Protein AF-A0A521YMK0-F1 (afdb_monomer)

Radius of gyration: 12.59 Å; Cα contacts (8 Å, |Δi|>4): 78; chains: 1; bounding box: 21×19×42 Å

Secondary structure (DSSP, 8-state):
---EETTT--BSS---TT---EEEEETTTTEEEEGGGGGGHHHHHHHHHHHHHHHTS--

Structure (mmCIF, N/CA/C/O backbone):
data_AF-A0A521YMK0-F1
#
_entry.id   AF-A0A521YMK0-F1
#
loop_
_atom_site.group_PDB
_atom_site.id
_atom_site.type_symbol
_atom_site.label_atom_id
_atom_site.label_alt_id
_atom_site.label_comp_id
_atom_site.label_asym_id
_atom_site.label_entity_id
_atom_site.label_seq_id
_atom_site.pdbx_PDB_ins_code
_atom_site.Cartn_x
_atom_site.Cartn_y
_atom_site.Cartn_z
_atom_site.occupancy
_atom_site.B_iso_or_equiv
_atom_site.auth_seq_id
_atom_site.auth_comp_id
_atom_site.auth_asym_id
_atom_site.auth_atom_id
_atom_site.pdbx_PDB_model_num
ATOM 1 N N . MET A 1 1 ? 7.329 -12.217 4.300 1.00 77.94 1 MET A N 1
ATOM 2 C CA . MET A 1 1 ? 6.168 -12.470 3.424 1.00 77.94 1 MET A CA 1
ATOM 3 C C . MET A 1 1 ? 6.022 -11.271 2.504 1.00 77.94 1 MET A C 1
ATOM 5 O O . MET A 1 1 ? 6.385 -10.183 2.932 1.00 77.94 1 MET A O 1
ATOM 9 N N . VAL A 1 2 ? 5.590 -11.477 1.259 1.00 93.50 2 VAL A N 1
ATOM 10 C CA . VAL A 1 2 ? 5.273 -10.376 0.336 1.00 93.50 2 VAL A CA 1
ATOM 11 C C . VAL A 1 2 ? 3.874 -9.868 0.668 1.00 93.50 2 VAL A C 1
ATOM 13 O O . VAL A 1 2 ? 2.960 -10.674 0.836 1.00 93.50 2 VAL A O 1
ATOM 16 N N . SER A 1 3 ? 3.723 -8.555 0.789 1.00 97.06 3 SER A N 1
ATOM 17 C CA . SER A 1 3 ? 2.448 -7.897 1.068 1.00 97.06 3 SER A CA 1
ATOM 18 C C . SER A 1 3 ? 1.760 -7.544 -0.241 1.00 97.06 3 SER A C 1
ATOM 20 O O . SER A 1 3 ? 2.391 -6.945 -1.105 1.00 97.06 3 SER A O 1
ATOM 22 N N . THR A 1 4 ? 0.483 -7.887 -0.385 1.00 98.00 4 THR A N 1
ATOM 23 C CA . THR A 1 4 ? -0.289 -7.678 -1.616 1.00 98.00 4 THR A CA 1
ATOM 24 C C . THR A 1 4 ? -1.454 -6.726 -1.364 1.00 98.00 4 THR A C 1
ATOM 26 O O . THR A 1 4 ? -2.158 -6.812 -0.357 1.00 98.00 4 THR A O 1
ATOM 29 N N . CYS A 1 5 ? -1.676 -5.786 -2.278 1.00 98.00 5 CYS A N 1
ATOM 30 C CA . CYS A 1 5 ? -2.785 -4.854 -2.185 1.00 98.00 5 CYS A CA 1
ATOM 31 C C . CYS A 1 5 ? -4.095 -5.564 -2.518 1.00 98.00 5 CYS A C 1
ATOM 33 O O . CYS A 1 5 ? -4.276 -6.033 -3.639 1.00 98.00 5 CYS A O 1
ATOM 35 N N . ILE A 1 6 ? -5.059 -5.537 -1.598 1.00 97.12 6 ILE A N 1
ATOM 36 C CA . ILE A 1 6 ? -6.342 -6.242 -1.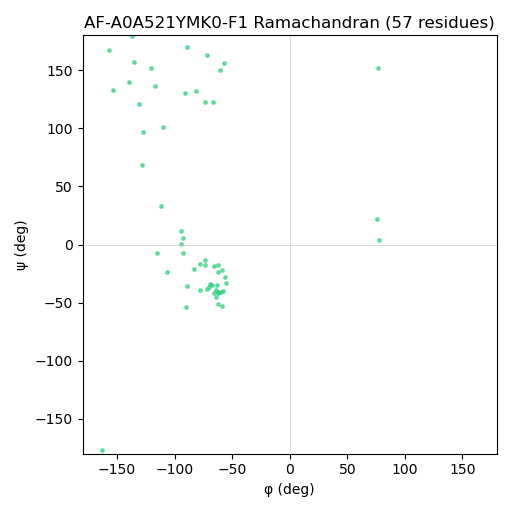757 1.00 97.12 6 ILE A CA 1
ATOM 37 C C . ILE A 1 6 ? -7.219 -5.692 -2.894 1.00 97.12 6 ILE A C 1
ATOM 39 O O . ILE A 1 6 ? -8.158 -6.350 -3.324 1.00 97.12 6 ILE A O 1
ATOM 43 N N . GLY A 1 7 ? -6.945 -4.465 -3.352 1.00 97.31 7 GLY A N 1
ATOM 44 C CA . GLY A 1 7 ? -7.693 -3.812 -4.431 1.00 97.31 7 GLY A CA 1
ATOM 45 C C . GLY A 1 7 ? -7.139 -4.079 -5.831 1.00 97.31 7 GLY A C 1
ATOM 46 O O . GLY A 1 7 ? -7.881 -4.485 -6.717 1.00 97.31 7 GLY A O 1
ATOM 47 N N . CYS A 1 8 ? -5.846 -3.823 -6.045 1.00 97.56 8 CYS A N 1
ATOM 48 C CA . CYS A 1 8 ? -5.219 -3.879 -7.37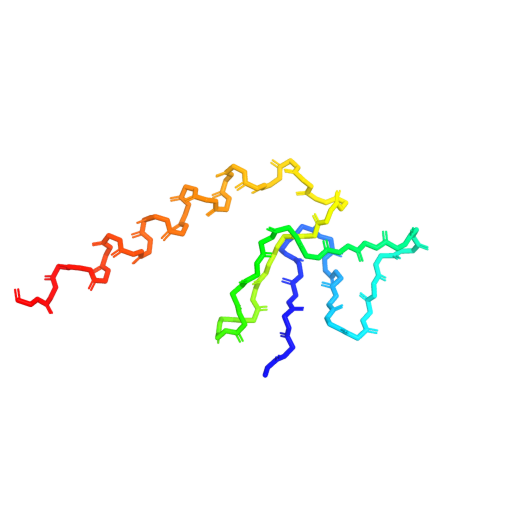1 1.00 97.56 8 CYS A CA 1
ATOM 49 C C . CYS A 1 8 ? -4.150 -4.968 -7.527 1.00 97.56 8 CYS A C 1
ATOM 51 O O . CYS A 1 8 ? -3.658 -5.161 -8.633 1.00 97.56 8 CYS A O 1
ATOM 53 N N . GLY A 1 9 ? -3.770 -5.658 -6.449 1.00 97.69 9 G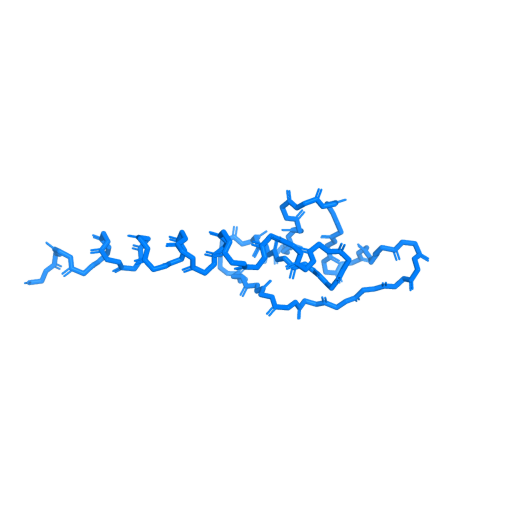LY A N 1
ATOM 54 C CA . GLY A 1 9 ? -2.774 -6.728 -6.493 1.00 97.69 9 GLY A CA 1
ATOM 55 C C . GLY A 1 9 ? -1.314 -6.278 -6.567 1.00 97.69 9 GLY A C 1
ATOM 56 O O . GLY A 1 9 ? -0.454 -7.143 -6.657 1.00 97.69 9 GLY A O 1
ATOM 57 N N . CYS A 1 10 ? -1.002 -4.975 -6.513 1.00 98.31 10 CYS A N 1
ATOM 58 C CA . CYS A 1 10 ? 0.397 -4.548 -6.398 1.00 98.31 10 CYS A CA 1
ATOM 59 C C . CYS A 1 10 ? 1.026 -5.101 -5.115 1.00 98.31 10 CYS A C 1
ATOM 61 O O . CYS A 1 10 ? 0.337 -5.252 -4.102 1.00 98.31 10 CYS A O 1
ATOM 63 N N . ASP A 1 11 ? 2.327 -5.344 -5.136 1.00 98.00 11 ASP A N 1
ATOM 64 C CA . ASP A 1 11 ? 3.040 -5.959 -4.025 1.00 98.00 11 ASP A CA 1
ATOM 65 C C . ASP A 1 11 ? 4.388 -5.277 -3.735 1.00 98.00 11 ASP A C 1
ATOM 67 O O . ASP A 1 11 ? 4.754 -4.297 -4.387 1.00 98.00 11 ASP A O 1
ATOM 71 N N . ASP A 1 12 ? 5.113 -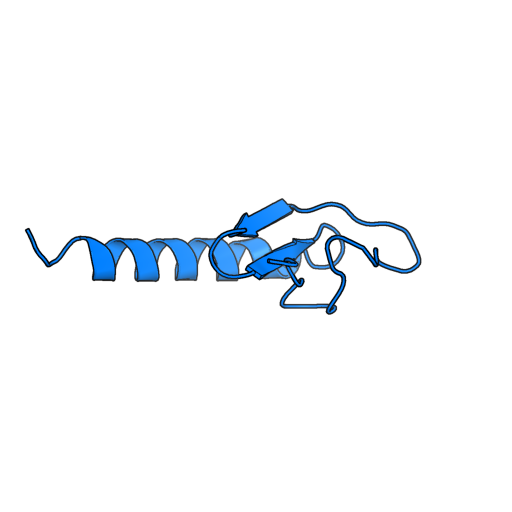5.760 -2.721 1.00 96.56 12 ASP A N 1
ATOM 72 C CA . ASP A 1 12 ? 6.404 -5.190 -2.298 1.00 96.56 12 ASP A CA 1
ATOM 73 C C . ASP A 1 12 ? 7.480 -5.178 -3.408 1.00 96.56 12 ASP A C 1
ATOM 75 O O . ASP A 1 12 ? 8.433 -4.402 -3.330 1.00 96.56 12 ASP A O 1
ATOM 79 N N . LEU A 1 13 ? 7.342 -6.029 -4.429 1.00 96.94 13 LEU A N 1
ATOM 80 C CA . LEU A 1 13 ? 8.247 -6.164 -5.572 1.00 96.94 13 LEU A CA 1
ATOM 81 C C . LEU A 1 13 ? 7.654 -5.581 -6.866 1.00 96.94 13 LEU A C 1
ATOM 83 O O . LEU A 1 13 ? 8.409 -5.194 -7.760 1.00 96.94 13 LEU A O 1
ATOM 87 N N . HIS A 1 14 ? 6.326 -5.482 -6.966 1.00 97.62 14 HIS A N 1
ATOM 88 C CA . HIS A 1 14 ? 5.617 -5.023 -8.162 1.00 97.62 14 HIS A CA 1
ATOM 89 C C . HIS A 1 14 ? 4.634 -3.889 -7.845 1.00 97.62 14 HIS A C 1
ATOM 91 O O . HIS A 1 14 ? 3.483 -4.112 -7.466 1.00 97.62 14 HIS A O 1
ATOM 97 N N . ALA A 1 15 ? 5.070 -2.645 -8.054 1.00 97.12 15 ALA A N 1
ATOM 98 C CA . ALA A 1 15 ? 4.211 -1.469 -7.917 1.00 97.12 15 ALA A CA 1
ATOM 99 C C . ALA A 1 15 ? 3.176 -1.353 -9.057 1.00 97.12 15 ALA A C 1
ATOM 101 O O . ALA A 1 15 ? 3.326 -1.937 -10.131 1.00 97.12 15 ALA A O 1
ATOM 102 N N . CYS A 1 16 ? 2.139 -0.533 -8.847 1.00 97.94 16 CYS A N 1
ATOM 103 C CA . CYS A 1 16 ? 1.191 -0.165 -9.903 1.00 97.94 16 CYS A CA 1
ATOM 104 C C . CYS A 1 16 ? 1.901 0.478 -11.116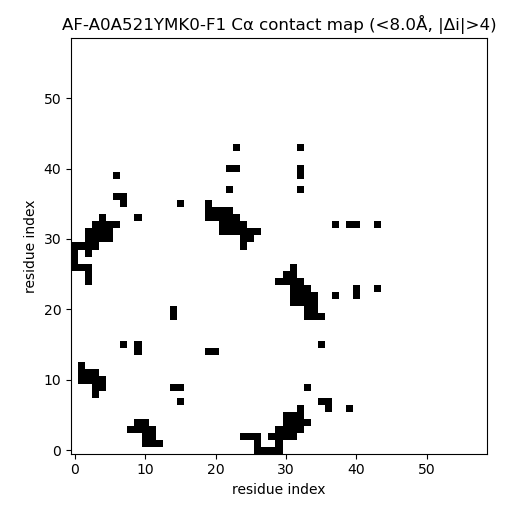 1.00 97.94 16 CYS A C 1
ATOM 106 O O . CYS A 1 16 ? 2.937 1.120 -10.934 1.00 97.94 16 CYS A O 1
ATOM 108 N N . PRO A 1 17 ? 1.309 0.434 -12.328 1.00 96.75 17 PRO A N 1
ATOM 109 C CA . PRO A 1 17 ? 1.919 0.993 -13.543 1.00 96.75 17 PRO A CA 1
ATOM 110 C C . PRO A 1 17 ? 2.324 2.473 -13.450 1.00 96.75 17 PRO A C 1
ATOM 112 O O . PRO A 1 17 ? 3.312 2.885 -14.046 1.00 96.75 17 PRO A O 1
ATOM 115 N N . THR A 1 18 ? 1.581 3.280 -12.688 1.00 96.25 18 THR A N 1
ATOM 116 C CA . THR A 1 18 ? 1.868 4.709 -12.451 1.00 96.25 18 THR A CA 1
ATOM 117 C C . THR A 1 18 ? 2.713 4.960 -11.199 1.00 96.25 18 THR A C 1
ATOM 119 O O . THR A 1 18 ? 2.867 6.101 -10.773 1.00 96.25 18 THR A O 1
ATOM 122 N N . GLY A 1 19 ? 3.189 3.899 -10.551 1.00 97.12 19 GLY A N 1
ATOM 123 C CA . GLY A 1 19 ? 3.715 3.940 -9.195 1.00 97.12 19 GLY A CA 1
ATOM 124 C C . GLY A 1 19 ? 2.616 4.016 -8.129 1.00 97.12 19 GLY A C 1
ATOM 125 O O . GLY A 1 19 ? 1.505 4.523 -8.339 1.00 97.12 19 GLY A O 1
ATOM 126 N N . CYS A 1 20 ? 2.931 3.481 -6.953 1.00 98.06 20 CYS A N 1
ATOM 127 C CA . CYS A 1 20 ? 2.099 3.556 -5.759 1.00 98.06 20 CYS A CA 1
ATOM 128 C C . CYS A 1 20 ? 2.946 3.365 -4.498 1.00 98.06 20 CYS A C 1
ATOM 130 O O . CYS A 1 20 ? 4.083 2.907 -4.561 1.00 98.06 20 CYS A O 1
ATOM 132 N N . GLN A 1 21 ? 2.356 3.670 -3.348 1.00 97.69 21 GLN A N 1
ATOM 133 C CA . GLN A 1 21 ? 2.936 3.397 -2.033 1.00 97.69 21 GLN A CA 1
ATOM 134 C C . GLN A 1 21 ? 1.879 2.811 -1.096 1.00 97.69 21 GLN A C 1
ATOM 136 O O . GLN A 1 21 ? 0.683 3.021 -1.306 1.00 97.69 21 GLN A O 1
ATOM 141 N N . TRP A 1 22 ? 2.303 2.091 -0.059 1.00 98.00 22 TRP A N 1
ATOM 142 C CA . TRP A 1 22 ? 1.402 1.559 0.964 1.00 98.00 22 TRP A CA 1
ATOM 143 C C . TRP A 1 22 ? 0.770 2.691 1.789 1.00 98.00 22 TRP A C 1
ATOM 145 O O . TRP A 1 22 ? 1.480 3.467 2.420 1.00 98.00 22 TRP A O 1
ATOM 155 N N . LEU A 1 23 ? -0.565 2.765 1.824 1.00 97.62 23 LEU A N 1
ATOM 156 C CA . LEU A 1 23 ? -1.312 3.615 2.768 1.00 97.62 23 LEU A CA 1
ATOM 157 C C . LEU A 1 23 ? -1.623 2.865 4.069 1.00 97.62 23 LEU A C 1
ATOM 159 O O . LEU A 1 23 ? -1.635 3.446 5.159 1.00 97.62 23 LEU A O 1
ATOM 163 N N . ARG A 1 24 ? -1.891 1.563 3.939 1.00 97.19 24 ARG A N 1
ATOM 164 C CA . ARG A 1 24 ? -2.048 0.588 5.020 1.00 97.19 24 ARG A CA 1
ATOM 165 C C . ARG A 1 24 ? -1.378 -0.708 4.589 1.00 97.19 24 ARG A C 1
ATOM 167 O O . ARG A 1 24 ? -1.501 -1.095 3.432 1.00 97.19 24 ARG A O 1
ATOM 174 N N . VAL A 1 25 ? -0.687 -1.374 5.502 1.00 96.00 25 VAL A N 1
ATOM 175 C CA . VAL A 1 25 ? -0.086 -2.684 5.243 1.00 96.00 25 VAL A CA 1
ATOM 176 C C . VAL A 1 25 ? 0.040 -3.442 6.552 1.00 96.00 25 VAL A C 1
ATOM 178 O O . VAL A 1 25 ? 0.492 -2.890 7.556 1.00 96.00 25 VAL A O 1
ATOM 181 N N . ASP A 1 26 ? -0.370 -4.699 6.530 1.00 94.25 26 ASP A N 1
ATOM 182 C CA . ASP A 1 26 ? -0.093 -5.671 7.571 1.00 94.25 26 ASP A CA 1
ATOM 183 C C . ASP A 1 26 ? 0.887 -6.694 6.994 1.00 94.25 26 ASP A C 1
ATOM 185 O O . ASP A 1 26 ? 0.521 -7.582 6.222 1.00 94.25 26 ASP A O 1
ATOM 189 N N . ARG A 1 27 ? 2.164 -6.530 7.346 1.00 92.19 27 ARG A N 1
ATOM 190 C CA . ARG A 1 27 ? 3.253 -7.363 6.816 1.00 92.19 27 ARG A CA 1
ATOM 191 C C . ARG A 1 27 ? 3.264 -8.772 7.401 1.00 92.19 27 ARG A C 1
ATOM 193 O O . ARG A 1 27 ? 3.904 -9.650 6.826 1.00 92.19 27 ARG A O 1
ATOM 200 N N . GLU A 1 28 ? 2.590 -8.988 8.528 1.00 91.62 28 GLU A N 1
ATOM 201 C CA . GLU A 1 28 ? 2.455 -10.318 9.124 1.00 91.62 28 GLU A CA 1
ATOM 202 C C . GLU A 1 28 ? 1.403 -11.128 8.370 1.00 91.62 28 GLU A C 1
ATOM 204 O O . GLU A 1 28 ? 1.602 -12.313 8.110 1.00 91.62 28 GLU A O 1
ATOM 209 N N . ARG A 1 29 ? 0.314 -10.468 7.958 1.00 89.88 29 ARG A N 1
ATOM 210 C CA . ARG A 1 29 ? -0.749 -11.078 7.149 1.00 89.88 29 ARG A CA 1
ATOM 211 C C . ARG A 1 29 ? -0.456 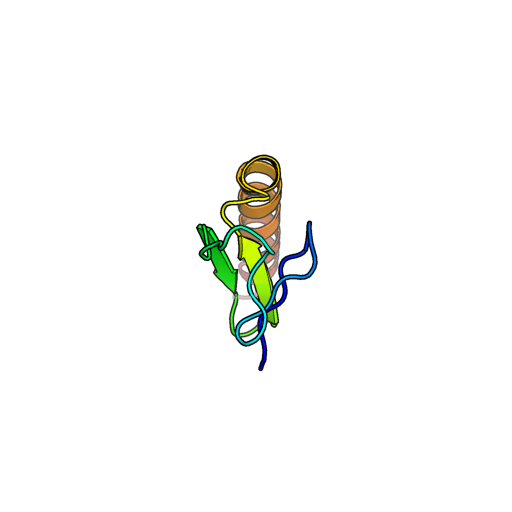-11.109 5.651 1.00 89.88 29 ARG A C 1
ATOM 213 O O . ARG A 1 29 ? -1.067 -11.904 4.947 1.00 89.88 29 ARG A O 1
ATOM 220 N N . GLY A 1 30 ? 0.451 -10.262 5.169 1.00 94.06 30 GLY A N 1
ATOM 221 C CA . GLY A 1 30 ? 0.764 -10.151 3.744 1.00 94.06 30 GLY A CA 1
ATOM 222 C C . GLY A 1 30 ? -0.300 -9.398 2.940 1.00 94.06 30 GLY A C 1
ATOM 223 O O . GLY A 1 30 ? -0.355 -9.543 1.723 1.00 94.06 30 GLY A O 1
ATOM 224 N N . ASP A 1 31 ? -1.109 -8.563 3.592 1.00 95.75 31 ASP A N 1
ATOM 225 C CA . ASP A 1 31 ? -2.191 -7.806 2.960 1.00 95.75 31 ASP A CA 1
ATOM 226 C C . ASP A 1 31 ? -1.973 -6.296 3.143 1.00 95.75 31 ASP A C 1
ATOM 228 O O . ASP A 1 31 ? -1.438 -5.838 4.157 1.00 95.75 31 ASP A O 1
ATOM 232 N N . GLY A 1 32 ? -2.467 -5.484 2.210 1.00 96.69 32 GLY A N 1
ATOM 233 C CA . GLY A 1 32 ? -2.448 -4.029 2.353 1.00 96.69 32 GLY A CA 1
ATOM 234 C C . GLY A 1 32 ? -3.394 -3.280 1.420 1.00 96.69 32 GLY A C 1
ATOM 235 O O . GLY A 1 32 ? -4.146 -3.864 0.640 1.00 96.69 32 GLY A O 1
ATOM 236 N N . VAL A 1 33 ? -3.328 -1.952 1.491 1.00 98.25 33 VAL A N 1
ATOM 237 C CA . VAL A 1 33 ? -3.996 -1.009 0.589 1.00 98.25 33 VAL A CA 1
ATOM 238 C C . VAL A 1 33 ? -2.973 0.022 0.124 1.00 98.25 33 VAL A C 1
ATOM 240 O O . VAL A 1 33 ? -2.373 0.731 0.938 1.00 98.25 33 VAL A O 1
ATOM 243 N N . CYS A 1 34 ? -2.767 0.113 -1.189 1.00 98.56 34 CYS A N 1
ATOM 244 C CA . CYS A 1 34 ? -1.867 1.088 -1.797 1.00 98.56 34 CYS A CA 1
ATOM 245 C C . CYS A 1 34 ? -2.579 2.413 -2.123 1.00 98.56 34 CYS A C 1
ATOM 247 O O . CYS A 1 34 ? -3.806 2.515 -2.093 1.00 98.56 34 CYS A O 1
ATOM 249 N N . SER A 1 35 ? -1.803 3.431 -2.494 1.00 98.25 35 SER A N 1
ATOM 250 C CA . SER A 1 35 ? -2.296 4.774 -2.814 1.00 98.25 35 SER A CA 1
ATOM 251 C C . SER A 1 35 ? -3.239 4.843 -4.017 1.00 98.25 35 SER A C 1
ATOM 253 O O . SER A 1 35 ? -4.050 5.760 -4.081 1.00 98.25 35 SER A O 1
ATOM 255 N N . GLN A 1 36 ? -3.180 3.876 -4.940 1.00 98.19 36 GLN A N 1
ATOM 256 C CA . GLN A 1 36 ? -4.129 3.772 -6.062 1.00 98.19 36 GLN A CA 1
ATOM 257 C C . GLN A 1 36 ? -5.485 3.187 -5.635 1.00 98.19 36 GLN A C 1
ATOM 259 O O . GLN A 1 36 ? -6.478 3.355 -6.333 1.00 98.19 36 GLN A O 1
ATOM 264 N N . CYS A 1 37 ? -5.550 2.536 -4.472 1.00 98.06 37 CYS A N 1
ATOM 265 C CA . CYS A 1 37 ? -6.767 1.955 -3.906 1.00 98.06 37 CYS A CA 1
ATOM 266 C C . CYS A 1 37 ? -7.213 2.697 -2.638 1.00 98.06 37 CYS A C 1
ATOM 268 O O . CYS A 1 37 ? -7.757 2.092 -1.715 1.00 98.06 37 CYS A O 1
ATOM 270 N N . GLY A 1 38 ? -6.980 4.014 -2.571 1.00 96.81 38 GLY A N 1
ATOM 271 C CA . GLY A 1 38 ? -7.286 4.833 -1.392 1.00 96.81 38 GLY A CA 1
ATOM 272 C C . GLY A 1 38 ? -8.749 4.760 -0.935 1.00 96.81 38 GLY A C 1
ATOM 273 O O . GLY A 1 38 ? -9.029 4.851 0.258 1.00 96.81 38 GLY A O 1
ATOM 274 N N . ASN A 1 39 ? -9.677 4.492 -1.856 1.00 97.50 39 ASN A N 1
ATOM 275 C CA . ASN A 1 39 ? -11.095 4.272 -1.566 1.00 97.50 39 ASN A CA 1
ATOM 276 C C . ASN A 1 39 ? -11.371 3.048 -0.669 1.00 97.50 39 ASN A C 1
ATOM 278 O O . ASN A 1 39 ? -12.452 2.952 -0.097 1.00 97.50 39 ASN A O 1
ATOM 282 N N . LEU A 1 40 ? -10.420 2.119 -0.526 1.00 96.75 40 LEU A N 1
ATOM 283 C CA . LEU A 1 40 ? -10.549 0.934 0.328 1.00 96.75 40 LEU A CA 1
ATOM 284 C C . LEU A 1 40 ? -10.00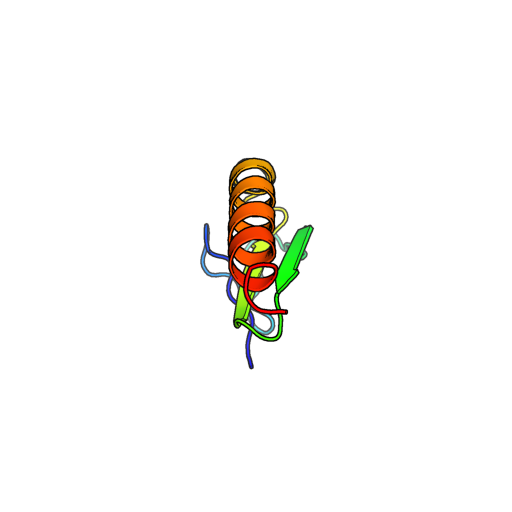0 1.141 1.747 1.00 96.75 40 LEU A C 1
ATOM 286 O O . LEU A 1 40 ? -10.173 0.263 2.592 1.00 96.75 40 LEU A O 1
ATOM 290 N N . VAL A 1 41 ? -9.349 2.276 2.036 1.00 96.44 41 VAL A N 1
ATOM 291 C CA . VAL A 1 41 ? -8.713 2.527 3.344 1.00 96.44 41 VAL A CA 1
ATOM 292 C C . VAL A 1 41 ? -9.735 2.537 4.478 1.00 96.44 41 VAL A C 1
ATOM 294 O O . VAL A 1 41 ? -9.478 1.955 5.528 1.00 96.44 41 VAL A O 1
ATOM 297 N N . GLU A 1 42 ? -10.911 3.131 4.268 1.00 94.62 42 GLU A N 1
ATOM 298 C CA . GLU A 1 42 ? -11.961 3.137 5.291 1.00 94.62 42 GLU A CA 1
ATOM 299 C C . GLU A 1 42 ? -12.422 1.705 5.606 1.00 94.62 42 GLU A C 1
ATOM 301 O O . GLU A 1 42 ? -12.381 1.271 6.758 1.00 94.62 42 GLU A O 1
ATOM 306 N N . ALA A 1 43 ? -12.760 0.921 4.579 1.00 92.88 43 ALA A N 1
ATOM 307 C CA . ALA A 1 43 ? -13.141 -0.479 4.748 1.00 92.88 43 ALA A CA 1
ATOM 308 C C . ALA A 1 43 ? -12.031 -1.301 5.432 1.00 92.88 43 ALA A C 1
ATOM 310 O O . ALA A 1 43 ? -12.315 -2.122 6.309 1.00 92.88 43 ALA A O 1
ATOM 311 N N . TRP A 1 44 ? -10.765 -1.060 5.081 1.00 94.00 44 TRP A N 1
ATOM 312 C CA . TRP A 1 44 ? -9.614 -1.674 5.740 1.00 94.00 44 TRP A CA 1
ATOM 313 C C . TRP A 1 44 ? -9.570 -1.348 7.236 1.00 94.00 44 TRP A C 1
ATOM 315 O O . TRP A 1 44 ? -9.529 -2.261 8.060 1.00 94.00 44 TRP A O 1
ATOM 325 N N . ASP A 1 45 ? -9.634 -0.066 7.602 1.00 93.06 45 ASP A N 1
ATOM 326 C CA . ASP A 1 45 ? -9.538 0.389 8.992 1.00 93.06 45 ASP A CA 1
ATOM 327 C C . ASP A 1 45 ? -10.710 -0.139 9.843 1.00 93.06 45 ASP A C 1
ATOM 329 O O . ASP A 1 45 ? -10.528 -0.501 11.009 1.00 93.06 45 ASP A O 1
ATOM 333 N N . HIS A 1 46 ? 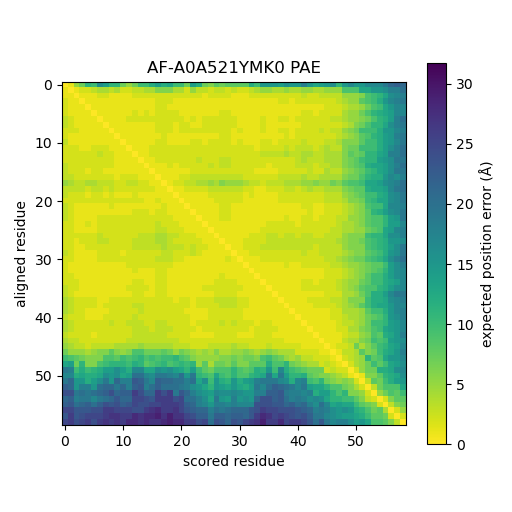-11.910 -0.261 9.265 1.00 90.06 46 HIS A N 1
ATOM 334 C CA . HIS A 1 46 ? -13.049 -0.903 9.924 1.00 90.06 46 HIS A CA 1
ATOM 335 C C . HIS A 1 46 ? -12.797 -2.393 10.203 1.00 90.06 46 HIS A C 1
ATOM 337 O O . HIS A 1 46 ? -13.050 -2.857 11.317 1.00 90.06 46 HIS A O 1
ATOM 343 N N . ASN A 1 47 ? -12.265 -3.140 9.234 1.00 83.94 47 ASN A N 1
ATOM 344 C CA . ASN A 1 47 ? -11.981 -4.568 9.391 1.00 83.94 47 ASN A CA 1
ATOM 345 C C . ASN A 1 47 ? -10.792 -4.839 10.323 1.00 83.94 47 ASN A C 1
ATOM 347 O O . ASN A 1 47 ? -10.864 -5.746 11.153 1.00 83.94 47 ASN A O 1
ATOM 351 N N . ALA A 1 48 ? -9.741 -4.019 10.265 1.00 80.50 48 ALA A N 1
ATOM 352 C CA . ALA A 1 48 ? -8.595 -4.107 11.167 1.00 80.50 48 ALA A CA 1
ATOM 353 C C . ALA A 1 48 ? -9.023 -3.935 12.634 1.00 80.50 48 ALA A C 1
ATOM 355 O O . ALA A 1 48 ? -8.599 -4.695 13.507 1.00 80.50 48 ALA A O 1
ATOM 356 N N . ARG A 1 49 ? -9.946 -2.999 12.911 1.00 67.94 49 ARG A N 1
ATOM 357 C CA . ARG A 1 49 ? -10.538 -2.841 14.250 1.00 67.94 49 ARG A CA 1
ATOM 358 C C . ARG A 1 49 ? -11.356 -4.059 14.678 1.00 67.94 49 ARG A C 1
ATOM 360 O O . ARG A 1 49 ? -11.267 -4.454 15.836 1.00 67.94 49 ARG A O 1
ATOM 367 N N . ARG A 1 50 ? -12.112 -4.682 13.766 1.00 65.62 50 ARG A N 1
ATOM 368 C CA . ARG A 1 50 ? -12.877 -5.908 14.066 1.00 65.62 50 ARG A CA 1
ATOM 369 C C . ARG A 1 50 ? -11.969 -7.098 14.375 1.00 65.62 50 ARG A C 1
ATOM 371 O O . ARG A 1 50 ? -12.238 -7.810 15.336 1.00 65.62 50 ARG A O 1
ATOM 378 N N . GLY A 1 51 ? -10.882 -7.278 13.623 1.00 58.97 51 GLY A N 1
ATOM 379 C CA . GLY A 1 51 ? -9.877 -8.311 13.898 1.00 58.97 51 GLY A CA 1
ATOM 380 C C . GLY A 1 51 ? -9.195 -8.112 15.255 1.00 58.97 51 GLY A C 1
ATOM 381 O O . GLY A 1 51 ? -9.060 -9.058 16.027 1.00 58.97 51 GLY A O 1
ATOM 382 N N . LYS A 1 52 ? -8.862 -6.861 15.604 1.00 55.31 52 LYS A N 1
ATOM 383 C CA . LYS A 1 52 ? -8.276 -6.519 16.910 1.00 55.31 52 LYS A CA 1
ATOM 384 C C . LYS A 1 52 ? -9.267 -6.682 18.071 1.00 55.31 52 LYS A C 1
ATOM 386 O O . LYS A 1 52 ? -8.857 -7.070 19.159 1.00 55.31 52 LYS A O 1
ATOM 391 N N . ALA A 1 53 ? -10.557 -6.418 17.846 1.00 52.50 53 ALA A N 1
ATOM 392 C CA . ALA A 1 53 ? -11.615 -6.633 18.834 1.00 52.50 53 ALA A CA 1
ATOM 393 C C . ALA A 1 53 ? -11.889 -8.127 19.087 1.00 52.50 53 ALA A C 1
ATOM 395 O O . ALA A 1 53 ? -12.108 -8.507 20.232 1.00 52.50 53 ALA A O 1
ATOM 396 N N . LEU A 1 54 ? -11.816 -8.981 18.056 1.00 50.94 54 LEU A N 1
ATOM 397 C CA . LEU A 1 54 ? -11.907 -10.436 18.234 1.00 50.94 54 LEU A CA 1
ATOM 398 C C . LEU A 1 54 ? -10.687 -11.005 18.981 1.00 50.94 54 LEU A C 1
ATOM 400 O O . LEU A 1 54 ? -10.836 -11.918 19.784 1.00 50.94 54 LEU A O 1
ATOM 404 N N . GLY A 1 55 ? -9.495 -10.441 18.761 1.00 46.94 55 GLY A N 1
ATOM 405 C CA . GLY A 1 55 ? -8.271 -10.836 19.469 1.00 46.94 55 GLY A CA 1
ATOM 406 C C . GLY A 1 55 ? -8.184 -10.374 20.931 1.00 46.94 55 GLY A C 1
ATOM 407 O O . GLY A 1 55 ? -7.335 -10.863 21.666 1.00 46.94 55 GLY A O 1
ATOM 408 N N . ALA A 1 56 ? -9.047 -9.452 21.373 1.00 48.69 56 ALA A N 1
ATOM 409 C CA . ALA A 1 56 ? -9.047 -8.911 22.737 1.00 48.69 56 ALA A CA 1
ATOM 410 C C . ALA A 1 56 ? -10.010 -9.635 23.703 1.00 48.69 56 ALA A C 1
ATOM 412 O O . ALA A 1 56 ? -10.090 -9.255 24.866 1.00 48.69 56 ALA A O 1
ATOM 413 N N . ALA A 1 57 ? -10.740 -10.661 23.247 1.00 47.41 57 ALA A N 1
ATOM 414 C CA . ALA A 1 57 ? -11.720 -11.403 24.053 1.00 47.41 57 ALA A CA 1
ATOM 415 C C . ALA A 1 57 ? -11.166 -12.690 24.714 1.00 47.41 57 ALA A C 1
ATOM 417 O O . ALA A 1 57 ? -11.939 -13.491 25.238 1.00 47.41 57 ALA A O 1
ATOM 418 N N . HIS A 1 58 ? -9.844 -12.898 24.709 1.00 42.12 58 HIS A N 1
ATOM 419 C CA . HIS A 1 58 ? -9.179 -14.037 25.358 1.00 42.12 58 HIS A CA 1
ATOM 420 C C . HIS A 1 58 ? -8.034 -13.596 26.283 1.00 42.12 58 HIS A C 1
ATOM 422 O O . HIS A 1 58 ? -6.864 -13.862 26.010 1.00 42.12 58 HIS A O 1
ATOM 428 N N . GLY A 1 59 ? -8.388 -12.936 27.388 1.00 35.00 59 GLY A N 1
ATOM 429 C CA . GLY A 1 59 ? -7.499 -12.645 28.516 1.00 35.00 59 GLY A CA 1
ATOM 430 C C . GLY A 1 59 ? -8.282 -12.593 29.814 1.00 35.00 59 GLY A C 1
ATOM 431 O O . GLY A 1 59 ? -9.248 -11.801 29.852 1.00 35.00 59 GLY A O 1
#

pLDDT: mean 87.21, std 17.79, range [35.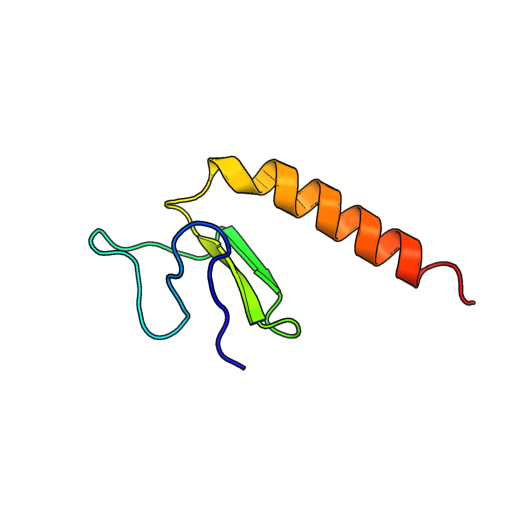0, 98.56]

Sequence (59 aa):
MVSTCIGCGCDDLHACPTGCQWLRVDRERGDGVCSQCGNLVEAWDHNARRGKALGAAHG

Foldseek 3Di:
DWAAEPPPGAIPVGADPVGWAFPFTDVVVSYGHIPVRVVCVVVVVVVVVVVVVVVVPPD

Mean predicted aligned error: 6.02 Å

Solvent-accessible surface area (backbone atoms only — not comparable to full-atom values): 3550 Å² total; per-residue (Å²): 117,72,33,31,19,80,79,81,61,33,31,83,90,42,61,46,97,85,61,59,50,78,76,42,70,41,62,89,80,23,38,30,33,31,58,87,37,55,88,48,48,63,62,47,56,54,49,54,51,51,55,53,54,64,68,65,75,79,125